Protein AF-A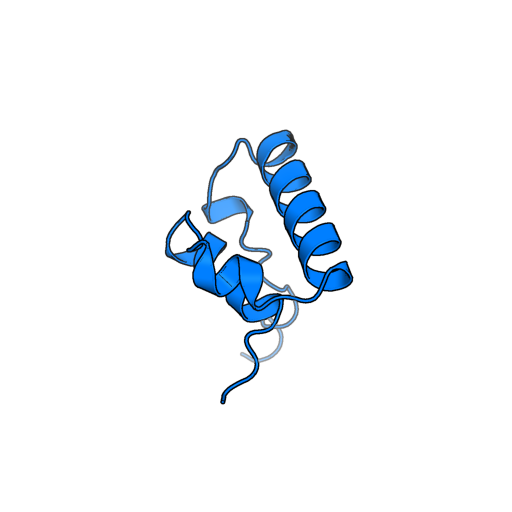0A240E283-F1 (afdb_monomer)

Secondary structure (DSSP, 8-state):
-PPP-HHHHHHHHHHHS---HHHHHHS-HHHHHHHHHHHHHHHHHHTT-GGGT----TTSSS--

Organism: NCBI:txid1938814

Foldseek 3Di:
DPQLELVNQLVCC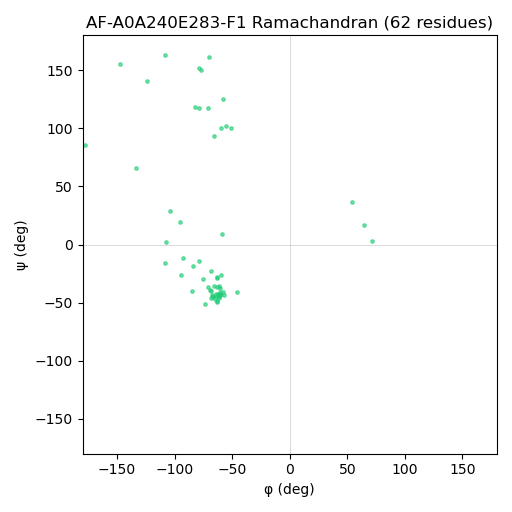LPPVDDDVVSLVSYDPVSNVVSVVLCVCCCVVVVSDSVVSDPPVPVVPPDD

pLDDT: mean 76.53, std 15.17, range [38.94, 90.56]

Mean predicted aligned error: 8.72 Å

Solvent-accessible surface area (backbone atoms only — not comparable to full-atom values): 4002 Å² total; per-residue (Å²): 129,86,82,65,45,61,70,56,53,55,49,37,33,47,75,68,71,51,75,58,70,68,63,60,67,61,41,52,72,68,48,47,51,53,50,49,54,48,52,49,50,34,42,72,76,42,69,67,42,47,81,64,62,53,68,73,63,82,74,79,80,78,83,131

Radius of gyration: 12.94 Å; Cα contacts (8 Å, |Δi|>4): 40; chains: 1; bounding box: 37×27×21 Å

Structure (mmCIF, N/CA/C/O backbone):
data_AF-A0A240E283-F1
#
_entry.id   AF-A0A240E283-F1
#
loop_
_atom_site.group_PDB
_atom_site.id
_atom_site.type_symbol
_atom_site.label_atom_id
_atom_site.label_alt_id
_atom_site.label_comp_id
_atom_site.label_asym_id
_atom_site.label_entity_id
_atom_site.label_seq_id
_atom_site.pdbx_PDB_ins_code
_atom_site.Cartn_x
_atom_site.Cartn_y
_atom_site.Cartn_z
_atom_site.occupancy
_atom_site.B_iso_or_equiv
_atom_site.auth_seq_id
_atom_site.auth_comp_id
_atom_site.auth_asym_id
_atom_site.auth_atom_id
_atom_site.pdbx_PDB_model_num
ATOM 1 N N . MET A 1 1 ? -13.364 -13.707 10.926 1.00 41.62 1 MET A N 1
ATOM 2 C CA . MET A 1 1 ? -12.836 -13.353 9.592 1.00 41.62 1 MET A CA 1
ATOM 3 C C . MET A 1 1 ? -11.446 -12.793 9.802 1.00 41.62 1 MET A C 1
ATOM 5 O O . MET A 1 1 ? -11.292 -11.983 10.709 1.00 41.62 1 MET A O 1
ATOM 9 N N . SER A 1 2 ? -10.444 -13.291 9.079 1.00 52.88 2 SER A N 1
ATOM 10 C CA . SER A 1 2 ? -9.065 -12.808 9.208 1.00 52.88 2 SER A CA 1
ATOM 11 C C . SER A 1 2 ? -9.028 -11.310 8.922 1.00 52.88 2 SER A C 1
ATOM 13 O O . SER A 1 2 ? -9.561 -10.866 7.908 1.00 52.88 2 SER A O 1
ATOM 15 N N . LYS A 1 3 ? -8.480 -10.538 9.859 1.00 66.38 3 LYS A N 1
ATOM 16 C CA . LYS A 1 3 ? -8.386 -9.084 9.764 1.00 66.38 3 LYS A CA 1
ATOM 17 C C . LYS A 1 3 ? -7.349 -8.773 8.685 1.00 66.38 3 LYS A C 1
ATOM 19 O O . LYS A 1 3 ? -6.216 -9.220 8.807 1.00 66.38 3 LYS A O 1
ATOM 24 N N . PHE A 1 4 ? -7.762 -8.120 7.605 1.00 73.31 4 PHE A N 1
ATOM 25 C CA . PHE A 1 4 ? -6.848 -7.682 6.557 1.00 73.31 4 PHE A CA 1
ATOM 26 C C . PHE A 1 4 ? -6.157 -6.414 7.053 1.00 73.31 4 PHE A C 1
ATOM 28 O O . PHE A 1 4 ? -6.830 -5.435 7.373 1.00 73.31 4 PHE A O 1
ATOM 35 N N . GLU A 1 5 ? -4.836 -6.462 7.201 1.00 84.56 5 GLU A N 1
ATOM 36 C CA . GLU A 1 5 ? -4.069 -5.367 7.794 1.00 84.56 5 GLU A CA 1
ATOM 37 C C . GLU A 1 5 ? -3.248 -4.632 6.731 1.00 84.56 5 GLU A C 1
ATOM 39 O O . GLU A 1 5 ? -2.969 -5.148 5.646 1.00 84.56 5 GLU A O 1
ATOM 44 N N . TYR A 1 6 ? -2.795 -3.424 7.063 1.00 84.31 6 TYR A N 1
ATOM 45 C CA . TYR A 1 6 ? -1.941 -2.596 6.208 1.00 84.31 6 TYR A CA 1
ATOM 46 C C . TYR A 1 6 ? -0.766 -3.373 5.579 1.00 84.31 6 TYR A C 1
ATOM 48 O O . TYR A 1 6 ? -0.478 -3.239 4.388 1.00 84.31 6 TYR A O 1
ATOM 56 N N . LYS A 1 7 ? -0.118 -4.265 6.341 1.00 85.00 7 LYS A N 1
ATOM 57 C CA . LYS A 1 7 ? 0.997 -5.087 5.837 1.00 85.00 7 LYS A CA 1
ATOM 58 C C . LYS A 1 7 ? 0.587 -6.010 4.689 1.00 85.00 7 LYS A C 1
ATOM 60 O O . LYS A 1 7 ? 1.382 -6.213 3.769 1.00 85.00 7 LYS A O 1
ATOM 65 N N . ASP A 1 8 ? -0.629 -6.547 4.722 1.00 87.19 8 ASP A N 1
ATOM 66 C CA . ASP A 1 8 ? -1.150 -7.404 3.658 1.00 87.19 8 ASP A CA 1
ATOM 67 C C . ASP A 1 8 ? -1.440 -6.595 2.389 1.00 87.19 8 ASP A C 1
ATOM 69 O O . ASP A 1 8 ? -1.162 -7.058 1.278 1.00 87.19 8 ASP A O 1
ATOM 73 N N . ALA A 1 9 ? -1.925 -5.360 2.547 1.00 85.75 9 ALA A N 1
ATOM 74 C CA . ALA A 1 9 ? -2.150 -4.420 1.452 1.00 85.75 9 ALA A CA 1
ATOM 75 C C . ALA A 1 9 ? -0.843 -4.049 0.739 1.00 85.75 9 ALA A C 1
ATOM 77 O O . ALA A 1 9 ? -0.740 -4.186 -0.484 1.00 85.75 9 ALA A O 1
ATOM 78 N N . VAL A 1 10 ? 0.183 -3.663 1.507 1.00 84.94 10 VAL A N 1
ATOM 79 C CA . VAL A 1 10 ? 1.519 -3.346 0.979 1.00 84.94 10 VAL A CA 1
ATOM 80 C C . VAL A 1 10 ? 2.126 -4.563 0.283 1.00 84.94 10 VAL A C 1
ATOM 82 O O . VAL A 1 10 ? 2.660 -4.443 -0.821 1.00 84.94 10 VAL A O 1
ATOM 85 N N . ARG A 1 11 ? 1.994 -5.758 0.873 1.00 85.69 11 ARG A N 1
ATOM 86 C CA . ARG A 1 11 ? 2.493 -6.999 0.270 1.00 85.69 11 ARG A CA 1
ATOM 87 C C . ARG A 1 11 ? 1.800 -7.319 -1.056 1.00 85.69 11 ARG A C 1
ATOM 89 O O . ARG A 1 11 ? 2.483 -7.636 -2.028 1.00 85.69 11 ARG A O 1
ATOM 96 N N . LYS A 1 12 ? 0.470 -7.184 -1.137 1.00 86.00 12 LYS A N 1
ATOM 97 C CA . LYS A 1 12 ? -0.276 -7.361 -2.398 1.00 86.00 12 LYS A CA 1
ATOM 98 C C . LYS A 1 12 ? 0.169 -6.361 -3.463 1.00 86.00 12 LYS A C 1
ATOM 100 O O . LYS A 1 12 ? 0.400 -6.764 -4.601 1.00 86.00 12 LYS A O 1
ATOM 1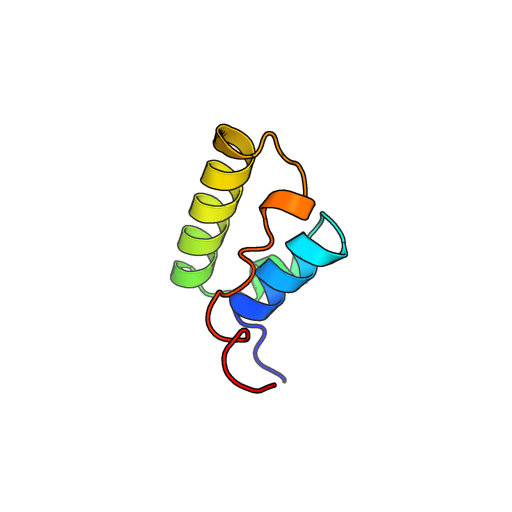05 N N . LEU A 1 13 ? 0.353 -5.093 -3.097 1.00 85.19 13 LEU A N 1
ATOM 106 C CA . LEU A 1 13 ? 0.886 -4.069 -3.999 1.00 85.19 13 LEU A CA 1
ATOM 107 C C . LEU A 1 13 ? 2.303 -4.407 -4.491 1.00 85.19 13 LEU A C 1
ATOM 109 O O . LEU A 1 13 ? 2.581 -4.259 -5.678 1.00 85.19 13 LEU A O 1
ATOM 113 N N . GLN A 1 14 ? 3.176 -4.926 -3.624 1.00 82.69 14 GLN A N 1
ATOM 114 C CA . GLN A 1 14 ? 4.539 -5.338 -3.990 1.00 82.69 14 GLN A CA 1
ATOM 115 C C . GLN A 1 14 ? 4.584 -6.574 -4.896 1.00 82.69 14 GLN A C 1
ATOM 117 O O . GLN A 1 14 ? 5.439 -6.652 -5.777 1.00 82.69 14 GLN A O 1
ATOM 122 N N . GLU A 1 15 ? 3.717 -7.559 -4.659 1.00 82.81 15 GLU A N 1
ATOM 123 C CA . GLU A 1 15 ? 3.721 -8.830 -5.395 1.00 82.81 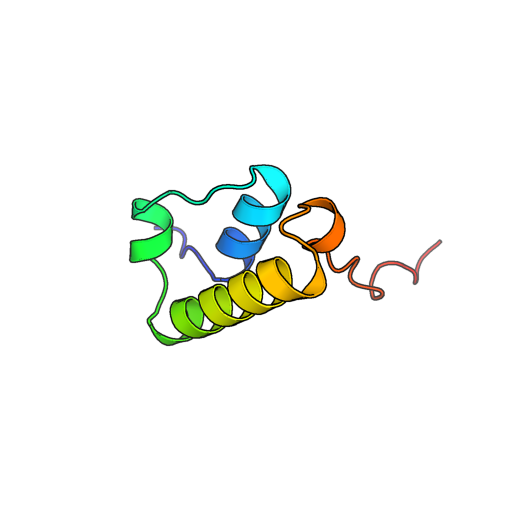15 GLU A CA 1
ATOM 124 C C . GLU A 1 15 ? 2.934 -8.748 -6.708 1.00 82.81 15 GLU A C 1
ATOM 126 O O . GLU A 1 15 ? 3.360 -9.307 -7.717 1.00 82.81 15 GLU A O 1
ATOM 131 N N . LYS A 1 16 ? 1.786 -8.061 -6.703 1.00 83.69 16 LYS A N 1
ATOM 132 C CA . LYS A 1 16 ? 0.841 -8.036 -7.830 1.00 83.69 16 LYS A CA 1
ATOM 133 C C . LYS A 1 16 ? 0.802 -6.709 -8.582 1.00 83.69 16 LYS A C 1
ATOM 135 O O . LYS A 1 16 ? 0.229 -6.655 -9.670 1.00 83.69 16 LYS A O 1
ATOM 140 N N . GLY A 1 17 ? 1.332 -5.631 -8.002 1.00 79.25 17 GLY A N 1
ATOM 141 C CA . GLY A 1 17 ? 1.249 -4.279 -8.569 1.00 79.25 17 GLY A CA 1
ATOM 142 C C . GLY A 1 17 ? -0.148 -3.649 -8.515 1.00 79.25 17 GLY A C 1
ATOM 143 O O . GLY A 1 17 ? -0.334 -2.550 -9.024 1.00 79.25 17 GLY A O 1
ATOM 144 N N . HIS A 1 18 ? -1.132 -4.324 -7.916 1.00 83.62 18 HIS A N 1
ATOM 145 C CA . HIS A 1 18 ? -2.496 -3.826 -7.755 1.00 83.62 18 HIS A CA 1
ATOM 146 C C . HIS A 1 18 ? -3.118 -4.354 -6.457 1.00 83.62 18 HIS A C 1
ATOM 148 O O . HIS A 1 18 ? -2.734 -5.409 -5.948 1.00 83.62 18 HIS A O 1
ATOM 154 N N . ILE A 1 19 ? -4.104 -3.621 -5.944 1.00 86.88 19 ILE A N 1
ATOM 155 C CA . ILE A 1 19 ? -4.923 -3.996 -4.789 1.00 86.88 19 ILE A CA 1
ATOM 156 C C . ILE A 1 19 ? -6.397 -3.976 -5.199 1.00 86.88 19 ILE A C 1
ATOM 158 O O . ILE A 1 19 ? -6.810 -3.126 -5.989 1.00 86.88 19 ILE A O 1
ATOM 162 N 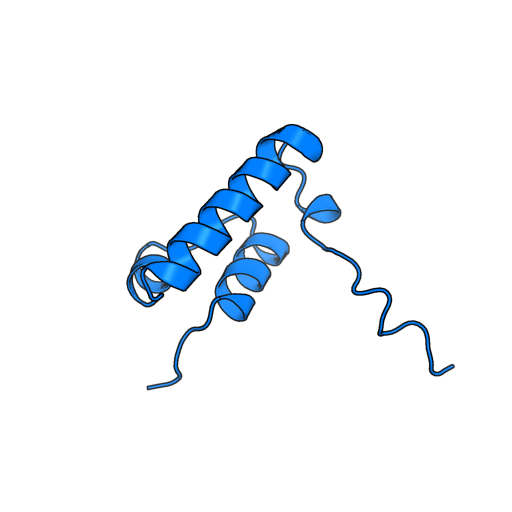N . ALA A 1 20 ? -7.186 -4.935 -4.712 1.00 88.12 20 ALA A N 1
ATOM 163 C CA . ALA A 1 20 ? -8.619 -4.962 -4.981 1.00 88.12 20 ALA A CA 1
ATOM 164 C C . ALA A 1 20 ? -9.349 -3.935 -4.104 1.00 88.12 20 ALA A C 1
ATOM 166 O O . ALA A 1 20 ? -8.950 -3.673 -2.972 1.00 88.12 20 ALA A O 1
ATOM 167 N N . LEU A 1 21 ? -10.464 -3.393 -4.598 1.00 87.06 21 LEU A N 1
ATOM 168 C CA . LEU A 1 21 ? -11.280 -2.451 -3.823 1.00 87.06 21 LEU A CA 1
ATOM 169 C C . LEU A 1 21 ? -11.884 -3.082 -2.559 1.00 87.06 21 LEU A C 1
ATOM 171 O O . LEU A 1 21 ? -12.110 -2.376 -1.583 1.00 87.06 21 LEU A O 1
ATOM 175 N N . ASP A 1 22 ? -12.117 -4.395 -2.562 1.00 87.94 22 ASP A N 1
ATOM 176 C CA . ASP A 1 22 ? -12.635 -5.127 -1.399 1.00 87.94 22 ASP A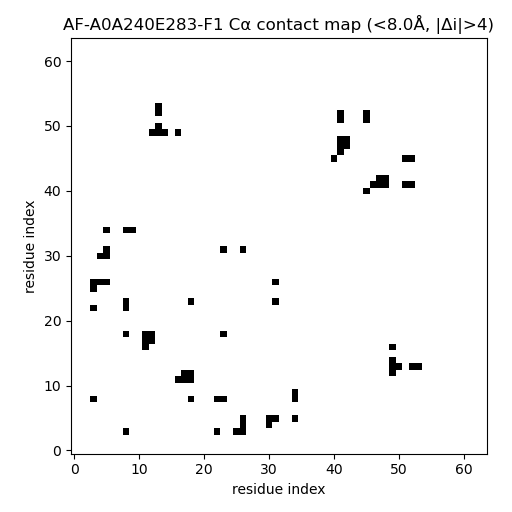 CA 1
ATOM 177 C C . ASP A 1 22 ? -11.610 -5.149 -0.250 1.00 87.94 22 ASP A C 1
ATOM 179 O O . ASP A 1 22 ? -11.920 -4.782 0.882 1.00 87.94 22 ASP A O 1
ATOM 183 N N . ASP A 1 23 ? -10.347 -5.439 -0.587 1.00 85.88 23 ASP A N 1
ATOM 184 C CA . ASP A 1 23 ? -9.205 -5.343 0.328 1.00 85.88 23 ASP A CA 1
ATOM 185 C C . ASP A 1 23 ? -9.028 -3.905 0.834 1.00 85.88 23 ASP A C 1
ATOM 187 O O . ASP A 1 23 ? -8.847 -3.672 2.026 1.00 85.88 23 ASP A O 1
ATOM 191 N N . PHE A 1 24 ? -9.141 -2.924 -0.063 1.00 85.12 24 PHE A N 1
ATOM 192 C CA . PHE A 1 24 ? -9.023 -1.507 0.276 1.00 85.12 24 PHE A CA 1
ATOM 193 C C . PHE A 1 24 ? -10.113 -1.060 1.264 1.00 85.12 24 PHE A C 1
ATOM 195 O O . PHE A 1 24 ? -9.826 -0.376 2.239 1.00 85.12 24 PHE A O 1
ATOM 202 N N . LYS A 1 25 ? -11.362 -1.499 1.071 1.00 89.38 25 LYS A N 1
ATOM 203 C CA . LYS A 1 25 ? -12.491 -1.173 1.958 1.00 89.38 25 LYS A CA 1
ATOM 204 C C . LYS A 1 25 ? -12.378 -1.823 3.342 1.00 89.38 25 LYS A C 1
ATOM 206 O O . LYS A 1 25 ? -13.005 -1.354 4.288 1.00 89.38 25 LYS A O 1
ATOM 211 N N . SER A 1 26 ? -11.624 -2.914 3.453 1.00 88.25 26 SER A N 1
ATOM 212 C CA . SER A 1 26 ? -11.443 -3.638 4.714 1.00 88.25 26 SER A CA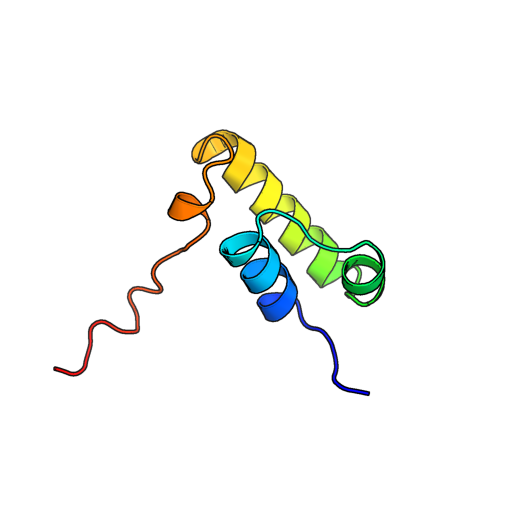 1
ATOM 213 C C . SER A 1 26 ? -10.442 -2.981 5.675 1.00 88.25 26 SER A C 1
ATOM 215 O O . SER A 1 26 ? -10.429 -3.322 6.858 1.00 88.25 26 SER A O 1
ATOM 217 N N . LEU A 1 27 ? -9.638 -2.033 5.182 1.00 87.19 27 LEU A N 1
ATOM 218 C CA . LEU A 1 27 ? -8.656 -1.289 5.966 1.00 87.19 27 LEU A CA 1
ATOM 219 C C . LEU A 1 27 ? -9.311 -0.170 6.785 1.00 87.19 27 LEU A C 1
ATOM 221 O O . LEU A 1 27 ? -10.341 0.392 6.404 1.00 87.19 27 LEU A O 1
ATOM 225 N N . SER A 1 28 ? -8.692 0.172 7.916 1.00 89.75 28 SER A N 1
ATOM 226 C CA . SER A 1 28 ? -9.096 1.348 8.687 1.00 89.75 28 SER A CA 1
ATOM 227 C C . SER A 1 28 ? -8.732 2.638 7.943 1.00 89.75 28 SER A C 1
ATOM 229 O O . SER A 1 28 ? -7.888 2.641 7.050 1.00 89.75 28 SER A O 1
ATOM 231 N N . TYR A 1 29 ? -9.355 3.758 8.318 1.00 88.25 29 TYR A N 1
ATOM 232 C CA . TYR A 1 29 ? -9.031 5.053 7.715 1.00 88.25 29 TYR A CA 1
ATOM 233 C C . TYR A 1 29 ? -7.559 5.443 7.938 1.00 88.25 29 TYR A C 1
ATOM 235 O O . TYR A 1 29 ? -6.930 5.981 7.035 1.00 88.25 29 TYR A O 1
ATOM 243 N N . GLU A 1 30 ? -7.004 5.124 9.110 1.00 88.94 30 GLU A N 1
ATOM 244 C CA . GLU A 1 30 ? -5.592 5.363 9.440 1.00 88.94 30 GLU A CA 1
ATOM 245 C C . GLU A 1 30 ? -4.663 4.524 8.550 1.00 88.94 30 GLU A C 1
ATOM 247 O O . GLU A 1 30 ? -3.741 5.063 7.940 1.00 88.94 30 GLU A O 1
ATOM 252 N N . ASP A 1 31 ? -4.958 3.228 8.394 1.00 89.00 31 ASP A N 1
ATOM 253 C CA . ASP A 1 31 ? -4.188 2.335 7.517 1.00 89.00 31 ASP A CA 1
ATOM 254 C C . ASP A 1 31 ? -4.268 2.767 6.045 1.00 89.00 31 ASP A C 1
ATOM 256 O O . ASP A 1 31 ? -3.303 2.633 5.291 1.00 89.00 31 ASP A O 1
ATOM 260 N N . LEU A 1 32 ? -5.431 3.267 5.618 1.00 89.56 32 LEU A N 1
ATOM 261 C CA . LEU A 1 32 ? -5.649 3.778 4.268 1.00 89.56 32 LEU A CA 1
ATOM 262 C C . LEU A 1 32 ? -4.841 5.042 3.995 1.00 89.56 32 LEU A C 1
ATOM 264 O O . LEU A 1 32 ? -4.234 5.148 2.929 1.00 89.56 32 LEU A O 1
ATOM 268 N N . ASP A 1 33 ? -4.829 5.980 4.939 1.00 90.56 33 ASP A N 1
ATOM 269 C CA . ASP A 1 33 ? -4.053 7.214 4.828 1.00 90.56 33 ASP A CA 1
ATOM 270 C C . ASP A 1 33 ? -2.551 6.902 4.716 1.00 90.56 33 ASP A C 1
ATOM 272 O O . ASP A 1 33 ? -1.881 7.367 3.788 1.00 90.56 33 ASP A O 1
ATOM 276 N N . GLU A 1 34 ? -2.045 6.003 5.569 1.00 89.50 34 GLU A N 1
ATOM 277 C CA . GLU A 1 34 ? -0.645 5.570 5.527 1.00 89.50 34 GLU A CA 1
ATOM 278 C C . GLU A 1 34 ? -0.305 4.832 4.219 1.00 89.50 34 GLU A C 1
ATOM 280 O O . GLU A 1 34 ? 0.726 5.109 3.593 1.00 89.50 34 GLU A O 1
ATOM 285 N N . LEU A 1 35 ? -1.195 3.945 3.750 1.00 89.75 35 LEU A N 1
ATOM 286 C CA . LEU A 1 35 ? -1.034 3.226 2.482 1.00 89.75 35 LEU A CA 1
ATOM 287 C C . LEU A 1 35 ? -0.984 4.184 1.289 1.00 89.75 35 LEU A C 1
ATOM 289 O O . LEU A 1 35 ? -0.139 4.028 0.406 1.00 89.75 35 LEU A O 1
ATOM 293 N N . LEU A 1 36 ? -1.863 5.185 1.251 1.00 89.88 36 LEU A N 1
ATOM 294 C CA . LEU A 1 36 ? -1.903 6.170 0.171 1.00 89.88 36 LEU A CA 1
ATOM 295 C C . LEU A 1 36 ? -0.669 7.075 0.176 1.00 89.88 36 LEU A C 1
ATOM 297 O O . LEU A 1 36 ? -0.109 7.343 -0.892 1.00 89.88 36 LEU A O 1
ATOM 301 N N . GLU A 1 37 ? -0.197 7.503 1.347 1.00 89.69 37 GLU A N 1
ATOM 302 C CA . GLU A 1 37 ? 1.045 8.273 1.461 1.00 89.69 37 GLU A CA 1
ATOM 303 C C . GLU A 1 37 ? 2.277 7.452 1.051 1.00 89.69 37 GLU A C 1
ATOM 305 O O . GLU A 1 37 ? 3.192 7.976 0.402 1.00 89.69 37 GLU A O 1
ATOM 310 N N . GLU A 1 38 ? 2.307 6.150 1.344 1.00 85.19 38 GLU A N 1
ATOM 311 C CA . GLU A 1 38 ? 3.363 5.264 0.852 1.00 85.19 38 GLU A CA 1
ATOM 312 C C . GLU A 1 38 ? 3.291 5.057 -0.667 1.00 85.19 38 GLU A C 1
ATOM 314 O O . GLU A 1 38 ? 4.315 5.207 -1.342 1.00 85.19 38 GLU A O 1
ATOM 319 N N . ILE A 1 39 ? 2.101 4.800 -1.226 1.00 86.81 39 ILE A N 1
ATOM 320 C CA . ILE A 1 39 ? 1.894 4.695 -2.682 1.00 86.81 39 ILE A CA 1
ATOM 321 C C . ILE A 1 39 ? 2.344 5.985 -3.371 1.00 86.81 39 ILE A C 1
ATOM 323 O O . ILE A 1 39 ? 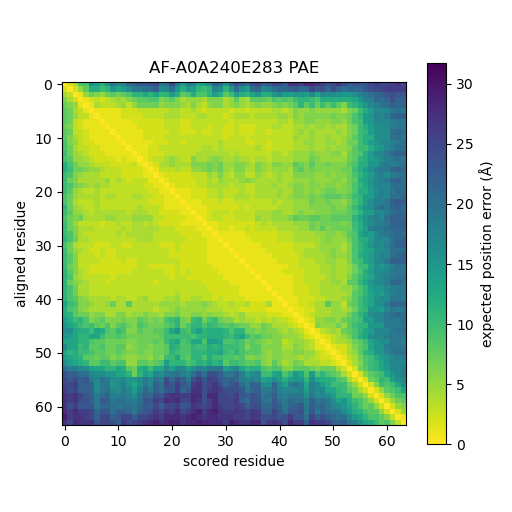3.048 5.937 -4.377 1.00 86.81 39 ILE A O 1
ATOM 327 N N . LYS A 1 40 ? 2.004 7.150 -2.816 1.00 87.75 40 LYS A N 1
ATOM 328 C CA . LYS A 1 40 ? 2.397 8.460 -3.349 1.00 87.75 40 LYS A CA 1
ATOM 329 C C . LYS A 1 40 ? 3.911 8.657 -3.323 1.00 87.75 40 LYS A C 1
ATOM 331 O O . LYS A 1 40 ? 4.493 9.013 -4.350 1.00 87.75 40 LYS A O 1
ATOM 336 N N . LYS A 1 41 ? 4.575 8.370 -2.195 1.00 84.62 41 LYS A N 1
ATOM 337 C CA . LYS A 1 41 ? 6.049 8.391 -2.106 1.00 84.62 41 LYS A CA 1
ATOM 338 C C . LYS A 1 41 ? 6.668 7.435 -3.121 1.00 84.62 41 LYS A C 1
ATOM 340 O O . LYS A 1 41 ? 7.646 7.780 -3.778 1.00 84.62 41 LYS A O 1
ATOM 345 N N . TRP A 1 42 ? 6.089 6.255 -3.292 1.00 83.56 42 TRP A N 1
ATOM 346 C CA . TRP A 1 42 ? 6.572 5.275 -4.250 1.00 83.56 42 TRP A CA 1
ATOM 347 C C . TRP A 1 42 ? 6.386 5.730 -5.711 1.00 83.56 42 TRP A C 1
ATOM 349 O O . TRP A 1 42 ? 7.323 5.652 -6.509 1.00 83.56 42 TRP A O 1
ATOM 359 N N . CYS A 1 43 ? 5.241 6.301 -6.071 1.00 82.81 43 CYS A N 1
ATOM 360 C CA . CYS A 1 43 ? 5.021 6.867 -7.401 1.00 82.81 43 CYS A CA 1
ATOM 361 C C . CYS A 1 43 ? 6.000 8.013 -7.703 1.00 82.81 43 CYS A C 1
ATOM 363 O O . CYS A 1 43 ? 6.591 8.032 -8.781 1.00 82.81 43 CYS A O 1
ATOM 365 N N . ILE A 1 44 ? 6.235 8.910 -6.739 1.00 83.00 44 ILE A N 1
ATOM 366 C CA . ILE A 1 44 ? 7.107 10.084 -6.911 1.00 83.00 44 ILE A CA 1
ATOM 367 C C . ILE A 1 44 ? 8.592 9.692 -6.944 1.00 83.00 44 ILE A C 1
ATOM 369 O O . ILE A 1 44 ? 9.317 10.074 -7.858 1.00 83.00 44 ILE A O 1
ATOM 373 N N . TYR A 1 45 ? 9.066 8.927 -5.959 1.00 77.75 45 TYR A N 1
ATOM 374 C CA . TYR A 1 45 ? 10.502 8.668 -5.778 1.00 77.75 45 TYR A CA 1
ATOM 375 C C . TYR A 1 45 ? 10.980 7.379 -6.447 1.00 77.75 45 TYR A C 1
ATOM 377 O O . TYR A 1 45 ? 12.151 7.238 -6.811 1.00 77.75 45 TYR A O 1
ATOM 385 N N . ALA A 1 46 ? 10.083 6.416 -6.624 1.00 77.19 46 ALA A N 1
ATOM 386 C CA . ALA A 1 46 ? 10.391 5.124 -7.216 1.00 77.19 46 ALA A CA 1
ATOM 387 C C . ALA A 1 46 ? 9.833 4.959 -8.637 1.00 77.19 46 ALA A C 1
ATOM 389 O O . ALA A 1 46 ? 10.084 3.924 -9.262 1.00 77.19 46 ALA A O 1
ATOM 390 N N . ASN A 1 47 ? 9.181 5.994 -9.183 1.00 78.81 47 ASN A N 1
ATOM 391 C CA . ASN A 1 47 ? 8.647 6.020 -10.545 1.00 78.81 47 ASN A CA 1
ATOM 392 C C . ASN A 1 47 ? 7.712 4.827 -10.823 1.00 78.81 47 ASN A C 1
ATOM 394 O O . ASN A 1 47 ? 7.781 4.214 -11.889 1.00 78.81 47 ASN A O 1
ATOM 398 N N . GLY A 1 48 ? 6.931 4.427 -9.811 1.00 70.38 48 GLY A N 1
ATOM 399 C CA . GLY A 1 48 ? 5.979 3.315 -9.895 1.00 70.38 48 GLY A CA 1
ATOM 400 C C . GLY A 1 48 ? 6.603 1.932 -10.131 1.00 70.38 48 GLY A C 1
ATOM 401 O O . GLY A 1 48 ? 5.898 1.016 -10.541 1.00 70.38 48 GLY A O 1
ATOM 402 N N . LYS A 1 49 ? 7.919 1.747 -9.914 1.00 74.81 49 LYS A N 1
ATOM 403 C CA . LYS A 1 49 ? 8.588 0.446 -10.118 1.00 74.81 49 LYS A CA 1
ATOM 404 C C . LYS A 1 49 ? 8.418 -0.481 -8.905 1.00 74.81 49 LYS A C 1
ATOM 406 O O . LYS A 1 49 ? 8.929 -0.130 -7.836 1.00 74.81 49 LYS A O 1
ATOM 411 N N . PRO A 1 50 ? 7.770 -1.656 -9.034 1.00 69.88 50 PRO A N 1
ATOM 412 C CA . PRO A 1 50 ? 7.403 -2.503 -7.887 1.00 69.88 50 PRO A CA 1
ATOM 413 C C . PRO A 1 50 ? 8.618 -3.020 -7.114 1.00 69.88 50 PRO A C 1
ATOM 415 O O . PRO A 1 50 ? 8.571 -3.132 -5.890 1.00 69.88 50 PRO A O 1
ATOM 418 N N . ASP A 1 51 ? 9.756 -3.186 -7.790 1.00 70.69 51 ASP A N 1
ATOM 419 C CA . ASP A 1 51 ? 11.035 -3.565 -7.176 1.00 70.69 51 ASP A CA 1
ATOM 420 C C . ASP A 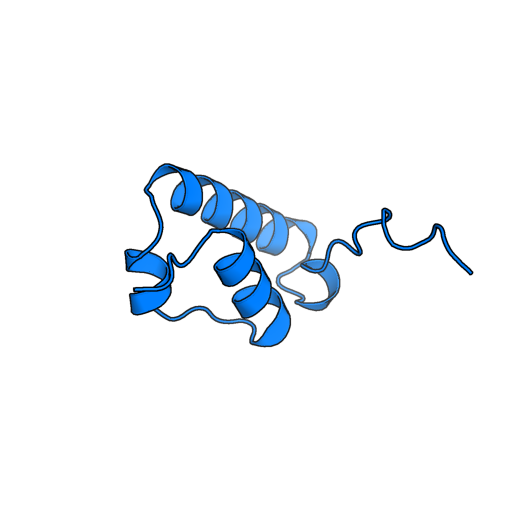1 51 ? 11.521 -2.568 -6.115 1.00 70.69 51 ASP A C 1
ATOM 422 O O . ASP A 1 51 ? 12.243 -2.938 -5.195 1.00 70.69 51 ASP A O 1
ATOM 426 N N . LYS A 1 52 ? 11.112 -1.299 -6.226 1.00 71.12 52 LYS A N 1
ATOM 427 C CA . LYS A 1 52 ? 11.467 -0.233 -5.281 1.00 71.12 52 LYS A CA 1
ATOM 428 C C . LYS A 1 52 ? 10.438 -0.042 -4.162 1.00 71.12 52 LYS A C 1
ATOM 430 O O . LYS A 1 52 ? 10.723 0.686 -3.215 1.00 71.12 52 LYS A O 1
ATOM 435 N N . LEU A 1 53 ? 9.258 -0.661 -4.272 1.00 72.25 53 LEU A N 1
ATOM 436 C CA . LEU A 1 53 ? 8.265 -0.690 -3.192 1.00 72.25 53 LEU A CA 1
ATOM 437 C C . LEU A 1 53 ? 8.698 -1.666 -2.093 1.00 72.25 53 LEU A C 1
ATOM 439 O O . LEU A 1 53 ? 8.401 -1.457 -0.918 1.00 72.25 53 LEU A O 1
ATOM 443 N N . LYS A 1 54 ? 9.448 -2.713 -2.460 1.00 64.31 54 LYS A N 1
ATOM 444 C CA . LYS A 1 54 ? 10.138 -3.577 -1.504 1.00 64.31 54 LYS A CA 1
ATOM 445 C C . LYS A 1 54 ? 11.224 -2.764 -0.803 1.00 64.31 54 LYS A C 1
ATOM 447 O O . LYS A 1 54 ? 12.368 -2.706 -1.246 1.00 64.31 54 LYS A O 1
ATOM 452 N N . LYS A 1 55 ? 10.899 -2.186 0.356 1.00 61.97 55 LYS A N 1
ATOM 453 C CA . LYS A 1 55 ? 11.913 -2.065 1.404 1.00 61.97 55 LYS A CA 1
ATOM 454 C C . LYS A 1 55 ? 12.330 -3.500 1.693 1.00 61.97 55 LYS A C 1
ATOM 456 O O . LYS A 1 55 ? 11.608 -4.214 2.381 1.00 61.97 55 LYS A O 1
ATOM 461 N N . GLU A 1 56 ? 13.463 -3.945 1.145 1.00 51.75 56 GLU A N 1
ATOM 462 C CA . GLU A 1 56 ? 14.219 -5.006 1.797 1.00 51.75 56 GLU A CA 1
ATOM 463 C C . GLU A 1 56 ? 14.366 -4.530 3.238 1.00 51.75 56 GLU A C 1
ATOM 465 O O . GLU A 1 56 ? 15.129 -3.602 3.529 1.00 51.75 56 GLU A O 1
ATOM 470 N N . SER A 1 57 ? 13.536 -5.067 4.128 1.00 47.78 57 SER A N 1
ATOM 471 C CA . SER A 1 57 ? 13.680 -4.857 5.549 1.00 47.78 57 SER A CA 1
ATOM 472 C C . SER A 1 57 ? 15.099 -5.301 5.851 1.00 47.78 57 SER A C 1
ATOM 474 O O . SER A 1 57 ? 15.388 -6.490 5.926 1.00 47.78 57 SER A O 1
ATOM 476 N N . LYS A 1 58 ? 16.017 -4.342 6.017 1.00 50.69 58 LYS A N 1
ATOM 477 C CA . LYS A 1 58 ? 17.417 -4.578 6.404 1.00 50.69 58 LYS A CA 1
ATOM 478 C C . LYS A 1 58 ? 17.543 -5.308 7.759 1.00 50.69 58 LYS A C 1
ATOM 480 O O . LYS A 1 58 ? 18.642 -5.405 8.291 1.00 50.69 58 LYS A O 1
ATOM 485 N N . LYS A 1 59 ? 16.441 -5.802 8.337 1.00 48.06 59 LYS A N 1
ATOM 486 C CA . LYS A 1 59 ? 16.385 -6.622 9.545 1.00 48.06 59 LYS A CA 1
ATOM 487 C C . LYS A 1 59 ? 16.611 -8.117 9.288 1.00 48.06 59 LYS A C 1
ATOM 489 O O . LYS A 1 59 ? 17.056 -8.776 10.216 1.00 48.06 59 LYS A O 1
ATOM 494 N N . ASP A 1 60 ? 16.463 -8.624 8.062 1.00 47.19 60 ASP A N 1
ATOM 495 C CA . ASP A 1 60 ? 16.698 -10.053 7.759 1.00 47.19 60 ASP A CA 1
ATOM 496 C C . ASP A 1 60 ? 18.112 -10.360 7.220 1.00 47.19 60 ASP A C 1
ATOM 498 O O . ASP A 1 60 ? 18.362 -11.408 6.634 1.00 47.19 60 ASP A O 1
ATOM 502 N N . LYS A 1 61 ? 19.083 -9.460 7.440 1.00 46.56 61 LYS A N 1
ATOM 503 C CA . LYS A 1 61 ? 20.520 -9.694 7.169 1.00 46.56 61 LYS A CA 1
ATOM 504 C C . LYS A 1 61 ? 21.338 -9.965 8.440 1.00 46.56 61 LYS A C 1
ATOM 506 O O . LYS A 1 61 ? 22.527 -9.664 8.489 1.00 46.56 61 LYS A O 1
ATOM 511 N N . LYS A 1 62 ? 20.719 -10.530 9.480 1.00 45.03 62 LYS A N 1
ATOM 512 C CA . LYS A 1 62 ? 21.428 -10.982 10.687 1.00 45.03 62 LYS A CA 1
ATOM 513 C C . LYS A 1 62 ? 20.973 -12.381 11.104 1.00 45.03 62 LYS A C 1
ATOM 515 O O . LYS A 1 62 ? 20.316 -12.537 12.120 1.00 45.03 62 LYS A O 1
ATOM 520 N N . ASN A 1 63 ? 21.272 -13.368 10.262 1.00 43.75 63 ASN A N 1
ATOM 521 C CA . ASN A 1 63 ? 21.636 -14.732 10.661 1.00 43.75 63 ASN A CA 1
ATOM 522 C C . ASN A 1 63 ? 21.968 -15.549 9.403 1.00 43.75 63 ASN A C 1
ATOM 524 O O . ASN A 1 63 ? 21.115 -16.228 8.834 1.00 43.75 63 ASN A O 1
ATOM 528 N N . LYS A 1 64 ? 23.221 -15.463 8.963 1.00 38.94 64 LYS A N 1
ATOM 529 C CA . LYS A 1 64 ? 23.908 -16.567 8.298 1.00 38.94 64 LYS A CA 1
ATOM 530 C C . LYS A 1 64 ? 25.352 -16.565 8.766 1.00 38.94 64 LYS A C 1
ATOM 532 O O . LYS A 1 64 ? 25.890 -15.445 8.912 1.00 38.94 64 LYS A O 1
#

Sequence (64 aa):
MSKFEYKDAVRKLQEKGHIALDDFKSLSYEDLDELLEEIKKWCIYANGKPDKLKKESKKDKKNK